Protein AF-A0A3D2CED7-F1 (afdb_monomer_lite)

Structure (mmCIF, N/CA/C/O backbone):
data_AF-A0A3D2CED7-F1
#
_entry.id   AF-A0A3D2CED7-F1
#
loop_
_atom_site.group_PDB
_atom_site.id
_atom_site.type_symbol
_atom_site.label_atom_id
_atom_site.label_alt_id
_atom_site.label_comp_id
_atom_site.label_asym_id
_atom_site.label_entity_id
_atom_site.label_seq_id
_atom_site.pdbx_PDB_ins_code
_atom_site.Cartn_x
_atom_site.Cartn_y
_atom_site.Cartn_z
_atom_site.occupancy
_atom_site.B_iso_or_equiv
_atom_site.auth_seq_id
_atom_site.auth_comp_id
_atom_site.auth_asym_id
_atom_site.auth_atom_id
_atom_site.pdbx_PDB_model_num
ATOM 1 N N . MET A 1 1 ? 7.097 13.256 -9.998 1.00 51.22 1 MET A N 1
ATOM 2 C CA . MET A 1 1 ? 7.099 12.452 -8.755 1.00 51.22 1 MET A CA 1
ATOM 3 C C . MET A 1 1 ? 6.270 13.192 -7.716 1.00 51.22 1 MET A C 1
ATOM 5 O O . MET A 1 1 ? 6.602 14.332 -7.432 1.00 51.22 1 MET A O 1
ATOM 9 N N . SER A 1 2 ? 5.170 12.623 -7.214 1.00 58.84 2 SER A N 1
ATOM 10 C CA . SER A 1 2 ? 4.408 13.264 -6.126 1.00 58.84 2 SER A CA 1
ATOM 11 C C . SER A 1 2 ? 5.185 13.183 -4.814 1.00 58.84 2 SER A C 1
ATOM 13 O O . SER A 1 2 ? 5.723 12.120 -4.501 1.00 58.84 2 SER A O 1
ATOM 15 N N . GLU A 1 3 ? 5.211 14.279 -4.059 1.00 82.75 3 GLU A N 1
ATOM 16 C CA . GLU A 1 3 ? 5.878 14.362 -2.759 1.00 82.75 3 GLU A CA 1
ATOM 17 C C . GLU A 1 3 ? 5.305 13.329 -1.763 1.00 82.75 3 GLU A C 1
ATOM 19 O O . GLU A 1 3 ? 4.090 13.078 -1.773 1.00 82.75 3 GLU A O 1
ATOM 24 N N . PRO A 1 4 ? 6.132 12.733 -0.882 1.00 81.94 4 PRO A N 1
ATOM 25 C CA . PRO A 1 4 ? 5.697 11.732 0.100 1.00 81.94 4 PRO A CA 1
ATOM 26 C C . PRO A 1 4 ? 4.494 12.168 0.945 1.00 81.94 4 PRO A C 1
ATOM 28 O O . PRO A 1 4 ? 3.567 11.383 1.160 1.00 81.94 4 PRO A O 1
ATOM 31 N N . ARG A 1 5 ? 4.433 13.449 1.331 1.00 85.25 5 ARG A N 1
ATOM 32 C CA . ARG A 1 5 ? 3.298 14.030 2.064 1.00 85.25 5 ARG A CA 1
ATOM 33 C C . ARG A 1 5 ? 1.997 14.029 1.262 1.00 85.25 5 ARG A C 1
ATOM 35 O O . ARG A 1 5 ? 0.947 13.674 1.798 1.00 85.25 5 ARG A O 1
ATOM 42 N N . THR A 1 6 ? 2.045 14.383 -0.022 1.00 89.81 6 THR A N 1
ATOM 43 C CA . THR A 1 6 ? 0.875 14.311 -0.913 1.00 89.81 6 THR A CA 1
ATOM 44 C C . THR A 1 6 ? 0.362 12.879 -1.016 1.00 89.81 6 THR A C 1
ATOM 46 O O . THR A 1 6 ? -0.849 12.650 -1.022 1.00 89.81 6 THR A O 1
ATOM 49 N N . TRP A 1 7 ? 1.275 11.906 -1.051 1.00 91.12 7 TRP A N 1
ATOM 50 C CA . TRP A 1 7 ? 0.907 10.499 -1.124 1.00 91.12 7 TRP A CA 1
ATOM 51 C C . TRP A 1 7 ? 0.272 9.989 0.174 1.00 91.12 7 TRP A C 1
ATOM 53 O O . TRP A 1 7 ? -0.778 9.357 0.116 1.00 91.12 7 TRP A O 1
ATOM 63 N N . ALA A 1 8 ? 0.812 10.343 1.342 1.00 91.44 8 ALA A N 1
ATOM 64 C CA . ALA A 1 8 ? 0.201 9.999 2.628 1.00 91.44 8 ALA A CA 1
ATOM 65 C C . ALA A 1 8 ? -1.239 10.542 2.757 1.00 91.44 8 ALA A C 1
ATOM 67 O O . ALA A 1 8 ? -2.140 9.819 3.182 1.00 91.44 8 ALA A O 1
ATOM 68 N N . ILE A 1 9 ? -1.491 11.779 2.304 1.00 93.88 9 ILE A N 1
ATOM 69 C CA . ILE A 1 9 ? -2.845 12.367 2.264 1.00 93.88 9 ILE A CA 1
ATOM 70 C C . ILE A 1 9 ? -3.762 11.582 1.314 1.00 93.88 9 ILE A C 1
ATOM 72 O O . ILE A 1 9 ? -4.926 11.332 1.635 1.00 93.88 9 ILE A O 1
ATOM 76 N N . HIS A 1 10 ? -3.254 11.191 0.141 1.00 94.81 10 HIS A N 1
ATOM 77 C CA . HIS A 1 10 ? -3.993 10.354 -0.804 1.00 94.81 10 HIS A CA 1
ATOM 78 C C . HIS A 1 10 ? -4.361 8.990 -0.193 1.00 94.81 10 HIS A C 1
ATOM 80 O O . HIS A 1 10 ? -5.507 8.547 -0.325 1.00 94.81 10 HIS A O 1
ATOM 86 N N . LEU A 1 11 ? -3.422 8.355 0.512 1.00 96.25 11 LEU A N 1
ATOM 87 C CA . LEU A 1 11 ? -3.638 7.078 1.188 1.00 96.25 11 LEU A CA 1
ATOM 88 C C . LEU A 1 11 ? -4.674 7.202 2.310 1.00 96.25 11 LEU A C 1
ATOM 90 O O . LEU A 1 11 ? -5.572 6.369 2.365 1.00 96.25 11 LEU A O 1
ATOM 94 N N . ASP A 1 12 ? -4.635 8.253 3.136 1.00 96.25 12 ASP A N 1
ATOM 95 C CA . ASP A 1 12 ? -5.621 8.451 4.214 1.00 96.25 12 ASP A CA 1
ATOM 96 C C . ASP A 1 12 ? -7.037 8.676 3.661 1.00 96.25 12 ASP A C 1
ATOM 98 O O . ASP A 1 12 ? -8.003 8.072 4.132 1.00 96.25 12 ASP A O 1
ATOM 102 N N . ARG A 1 13 ? -7.175 9.483 2.599 1.00 96.19 13 ARG A N 1
ATOM 103 C CA . ARG A 1 13 ? -8.465 9.672 1.909 1.00 96.19 13 ARG A CA 1
ATOM 104 C C . ARG A 1 13 ? -9.000 8.361 1.345 1.00 96.19 13 ARG A C 1
ATOM 106 O O . ARG A 1 13 ? -10.187 8.069 1.489 1.00 96.19 13 ARG A O 1
ATOM 113 N N . THR A 1 14 ? -8.128 7.575 0.719 1.00 96.50 14 THR A N 1
ATOM 114 C CA . THR A 1 14 ? -8.509 6.278 0.157 1.00 96.50 14 THR A CA 1
ATOM 115 C C . THR A 1 14 ? -8.903 5.298 1.253 1.00 96.50 14 THR A C 1
ATOM 117 O O . THR A 1 14 ? -9.949 4.664 1.145 1.00 96.50 14 THR A O 1
ATOM 120 N N . LEU A 1 15 ? -8.129 5.235 2.338 1.00 97.44 15 LEU A N 1
ATOM 121 C CA . LEU A 1 15 ? -8.405 4.384 3.489 1.00 97.44 15 LEU A CA 1
ATOM 122 C C . LEU A 1 15 ? -9.788 4.665 4.065 1.00 97.44 15 LEU A C 1
ATOM 124 O O . LEU A 1 15 ? -10.581 3.740 4.212 1.00 97.44 15 LEU A O 1
ATOM 128 N N . ARG A 1 16 ? -10.113 5.939 4.313 1.00 96.81 16 ARG A N 1
ATOM 129 C CA . ARG A 1 16 ? -11.426 6.346 4.832 1.00 96.81 16 ARG A CA 1
ATOM 130 C C . ARG A 1 16 ? -12.565 5.956 3.896 1.00 96.81 16 ARG A C 1
ATOM 132 O O . ARG A 1 16 ? -13.581 5.447 4.363 1.00 96.81 16 ARG A O 1
ATOM 139 N N . ARG A 1 17 ? -12.403 6.175 2.587 1.00 97.12 17 ARG A N 1
ATOM 140 C CA . ARG A 1 17 ? -13.425 5.821 1.590 1.00 97.12 17 ARG A CA 1
ATOM 141 C C . ARG A 1 17 ? -13.683 4.314 1.566 1.00 97.12 17 ARG A C 1
ATOM 143 O O . ARG A 1 17 ? -14.834 3.904 1.669 1.00 97.12 17 ARG A O 1
ATOM 150 N N . VAL A 1 18 ? -12.627 3.505 1.473 1.00 97.00 18 VAL A N 1
ATOM 151 C CA . VAL A 1 18 ? -12.735 2.037 1.441 1.00 97.00 18 VAL A CA 1
ATOM 152 C C . VAL A 1 18 ? -13.302 1.505 2.757 1.00 97.00 18 VAL A C 1
ATOM 154 O O . VAL A 1 18 ? -14.206 0.675 2.744 1.00 97.00 18 VAL A O 1
ATOM 157 N N . ALA A 1 19 ? -12.831 2.020 3.894 1.00 96.25 19 ALA A N 1
ATOM 158 C CA . ALA A 1 19 ? -13.330 1.652 5.216 1.00 96.25 19 ALA A CA 1
ATOM 159 C C . ALA A 1 19 ? -14.848 1.860 5.346 1.00 96.25 19 ALA A C 1
ATOM 161 O O . ALA A 1 19 ? -15.541 1.012 5.901 1.00 96.25 19 ALA A O 1
ATOM 162 N N . VAL A 1 20 ? -15.377 2.962 4.804 1.00 96.75 20 VAL A N 1
ATOM 163 C CA . VAL A 1 20 ? -16.824 3.225 4.777 1.00 96.75 20 VAL A CA 1
ATOM 164 C C . VAL A 1 20 ? -17.539 2.292 3.801 1.00 96.75 20 VAL A C 1
ATOM 166 O O . VAL A 1 20 ? -18.514 1.656 4.189 1.00 96.75 20 VAL A O 1
ATOM 169 N N . GLN A 1 21 ? -17.050 2.180 2.564 1.00 96.88 21 GLN A N 1
ATOM 170 C CA . GLN A 1 21 ? -17.692 1.396 1.502 1.00 96.88 21 GLN A CA 1
ATOM 171 C C . GLN A 1 21 ? -17.826 -0.092 1.852 1.00 96.88 21 GLN A C 1
ATOM 173 O O . GLN A 1 21 ? -18.855 -0.696 1.565 1.00 96.88 21 GLN A O 1
ATOM 178 N N . TYR A 1 22 ? -16.803 -0.670 2.482 1.00 95.19 22 TYR A N 1
ATOM 179 C CA . TYR A 1 22 ? -16.748 -2.097 2.818 1.00 95.19 22 TYR A CA 1
ATOM 180 C C . TYR A 1 22 ? -16.998 -2.377 4.308 1.00 95.19 22 TYR A C 1
ATOM 182 O O . TYR A 1 22 ? -16.870 -3.516 4.745 1.00 95.19 22 TYR A O 1
ATOM 190 N N . ASN A 1 23 ? -17.348 -1.350 5.093 1.00 95.69 23 ASN A N 1
ATOM 191 C CA . ASN A 1 23 ? -17.541 -1.417 6.545 1.00 95.69 23 ASN A CA 1
ATOM 192 C C . ASN A 1 23 ? -16.375 -2.090 7.304 1.00 95.69 23 ASN A C 1
ATOM 194 O O . ASN A 1 23 ? -16.574 -2.943 8.168 1.00 95.69 23 ASN A O 1
ATOM 198 N N . LEU A 1 24 ? -15.146 -1.686 6.985 1.00 94.56 24 LEU A N 1
ATOM 199 C CA . LEU A 1 24 ? -13.920 -2.173 7.620 1.00 94.56 24 LEU A CA 1
ATOM 200 C C . LEU A 1 24 ? -13.321 -1.091 8.521 1.00 94.56 24 LEU A C 1
ATOM 202 O O . LEU A 1 24 ? -13.455 0.103 8.254 1.00 94.56 24 LEU A O 1
ATOM 206 N N . GLU A 1 25 ? -12.640 -1.485 9.593 1.00 93.81 25 GLU A N 1
ATOM 207 C CA . GLU A 1 25 ? -11.881 -0.530 10.414 1.00 93.81 25 GLU A CA 1
ATOM 208 C C . GLU A 1 25 ? -10.501 -0.233 9.820 1.00 93.81 25 GLU A C 1
ATOM 210 O O . GLU A 1 25 ? -10.066 0.921 9.808 1.00 93.81 25 GLU A O 1
ATOM 215 N N . GLU A 1 26 ? -9.844 -1.263 9.285 1.00 94.31 26 GLU A N 1
ATOM 216 C CA . GLU A 1 26 ? -8.461 -1.220 8.805 1.00 94.31 26 GLU A CA 1
ATOM 217 C C . GLU A 1 26 ? -8.342 -1.987 7.476 1.00 94.31 26 GLU A C 1
ATOM 219 O O . GLU A 1 26 ? -7.932 -3.147 7.451 1.00 94.31 26 GLU A O 1
ATOM 224 N N . PRO A 1 27 ? -8.753 -1.383 6.344 1.00 96.06 27 PRO A N 1
ATOM 225 C CA . PRO A 1 27 ? -8.831 -2.099 5.069 1.00 96.06 27 PRO A CA 1
ATOM 226 C C . PRO A 1 27 ? -7.456 -2.474 4.493 1.00 96.06 27 PRO A C 1
ATOM 228 O O . PRO A 1 27 ? -7.338 -3.455 3.763 1.00 96.06 27 PRO A O 1
ATOM 231 N N . PHE A 1 28 ? -6.415 -1.697 4.793 1.00 98.06 28 PHE A N 1
ATOM 232 C CA . PHE A 1 28 ? -5.038 -1.968 4.387 1.00 98.06 28 PHE A CA 1
ATOM 233 C C . PHE A 1 28 ? -4.055 -1.284 5.340 1.00 98.06 28 PHE A C 1
ATOM 235 O O . PHE A 1 28 ? -4.354 -0.226 5.888 1.00 98.06 28 PHE A O 1
ATOM 242 N N . PHE A 1 29 ? -2.876 -1.880 5.507 1.00 97.50 29 PHE A N 1
ATOM 243 C CA . PHE A 1 29 ? -1.792 -1.389 6.368 1.00 97.50 29 PHE A CA 1
ATOM 244 C C . PHE A 1 29 ? -0.541 -0.990 5.572 1.00 97.50 29 PHE A C 1
ATOM 246 O O . PHE A 1 29 ? 0.412 -0.449 6.126 1.00 97.50 29 PHE A O 1
ATOM 253 N N . GLY A 1 30 ? -0.517 -1.258 4.268 1.00 97.62 30 GLY A N 1
ATOM 254 C CA . GLY A 1 30 ? 0.610 -0.925 3.409 1.00 97.62 30 GLY A CA 1
ATOM 255 C C . GLY A 1 30 ? 0.172 -0.527 2.010 1.00 97.62 30 GLY A C 1
ATOM 256 O O . GLY A 1 30 ? -0.935 -0.845 1.572 1.00 97.62 30 GLY A O 1
ATOM 257 N N . ALA A 1 31 ? 1.053 0.161 1.295 1.00 97.81 31 ALA A N 1
ATOM 258 C CA . ALA A 1 31 ? 0.891 0.463 -0.120 1.00 97.81 31 ALA A CA 1
ATOM 259 C C . ALA A 1 31 ? 2.236 0.407 -0.845 1.00 97.81 31 ALA A C 1
ATOM 261 O O . ALA A 1 31 ? 3.284 0.650 -0.249 1.00 97.81 31 ALA A O 1
ATOM 262 N N . PHE A 1 32 ? 2.212 0.104 -2.137 1.00 96.31 32 PHE A N 1
ATOM 263 C CA . PHE A 1 32 ? 3.384 0.166 -3.003 1.00 96.31 32 PHE A CA 1
ATOM 264 C C . PHE A 1 32 ? 2.985 0.573 -4.419 1.00 96.31 32 PHE A C 1
ATOM 266 O O . PHE A 1 32 ? 1.858 0.333 -4.854 1.00 96.31 32 PHE A O 1
ATOM 273 N N . ALA A 1 33 ? 3.913 1.194 -5.139 1.00 95.12 33 ALA A N 1
ATOM 274 C CA . ALA A 1 33 ? 3.743 1.512 -6.549 1.00 95.12 33 ALA A CA 1
ATOM 275 C C . ALA A 1 33 ? 4.778 0.762 -7.387 1.00 95.12 33 ALA A C 1
ATOM 277 O O . ALA A 1 33 ? 5.958 0.725 -7.042 1.00 95.12 33 ALA A O 1
ATOM 278 N N . LEU A 1 34 ? 4.319 0.178 -8.489 1.00 94.31 34 LEU A N 1
ATOM 279 C CA . LEU A 1 34 ? 5.147 -0.452 -9.509 1.00 94.31 34 LEU A CA 1
ATOM 280 C C . LEU A 1 34 ? 5.133 0.422 -10.759 1.00 94.31 34 LEU A C 1
ATOM 282 O O . LEU A 1 34 ? 4.058 0.809 -11.214 1.00 94.31 34 LEU A O 1
ATOM 286 N N . SER A 1 35 ? 6.307 0.692 -11.320 1.00 94.38 35 SER A N 1
ATOM 287 C CA . SER A 1 35 ? 6.443 1.278 -12.652 1.00 94.38 35 SER A CA 1
ATOM 288 C C . SER A 1 35 ? 6.707 0.170 -13.663 1.00 94.38 35 SER A C 1
ATOM 290 O O . SER A 1 35 ? 7.616 -0.641 -13.476 1.00 94.38 35 SER A O 1
ATOM 292 N N . SER A 1 36 ? 5.875 0.107 -14.698 1.00 91.31 36 SER A N 1
ATOM 293 C CA . SER A 1 36 ? 5.904 -0.916 -15.746 1.00 91.31 36 SER A CA 1
ATOM 294 C C . SER A 1 36 ? 5.859 -0.272 -17.132 1.00 91.31 36 SER A C 1
ATOM 296 O O . SER A 1 36 ? 5.636 0.933 -17.245 1.00 91.31 36 SER A O 1
ATOM 298 N N . ALA A 1 37 ? 6.016 -1.068 -18.194 1.00 89.69 37 ALA A N 1
ATOM 299 C CA . ALA A 1 37 ? 5.874 -0.580 -19.570 1.00 89.69 37 ALA A CA 1
ATOM 300 C C . ALA A 1 37 ? 4.484 0.032 -19.848 1.00 89.69 37 ALA A C 1
ATOM 302 O O . ALA A 1 37 ? 4.375 0.996 -20.600 1.00 89.69 37 ALA A O 1
ATOM 303 N N . ASP A 1 38 ? 3.441 -0.473 -19.179 1.00 87.25 38 ASP A N 1
ATOM 304 C CA . ASP A 1 38 ? 2.063 0.028 -19.280 1.00 87.25 38 ASP A CA 1
ATOM 305 C C . ASP A 1 38 ? 1.797 1.259 -18.388 1.00 87.25 38 ASP A C 1
ATOM 307 O O . ASP A 1 38 ? 0.659 1.724 -18.280 1.00 87.25 38 ASP A O 1
ATOM 311 N N . GLY A 1 39 ? 2.822 1.748 -17.686 1.00 90.12 39 GLY A N 1
ATOM 312 C CA . GLY A 1 39 ? 2.749 2.864 -16.750 1.00 90.12 39 GLY A CA 1
ATOM 313 C C . GLY A 1 39 ? 2.763 2.455 -15.277 1.00 90.12 39 GLY A C 1
ATOM 314 O O . GLY A 1 39 ? 3.009 1.300 -14.907 1.00 90.12 39 GLY A O 1
ATOM 315 N N . ASP A 1 40 ? 2.509 3.448 -14.426 1.00 91.19 40 ASP A N 1
ATOM 316 C CA . ASP A 1 40 ? 2.582 3.313 -12.975 1.00 91.19 40 ASP A CA 1
ATOM 317 C C . ASP A 1 40 ? 1.277 2.755 -12.396 1.00 91.19 40 ASP A C 1
ATOM 319 O O . ASP A 1 40 ? 0.173 3.231 -12.680 1.00 91.19 40 ASP A O 1
ATOM 323 N N . ARG A 1 41 ? 1.399 1.751 -11.527 1.00 92.12 41 ARG A N 1
ATOM 324 C CA . ARG A 1 41 ? 0.271 1.126 -10.832 1.00 92.12 41 ARG A CA 1
ATOM 325 C C . ARG A 1 41 ? 0.508 1.122 -9.333 1.00 92.12 41 ARG A C 1
ATOM 327 O O . ARG A 1 41 ? 1.531 0.640 -8.858 1.00 92.12 41 ARG A O 1
ATOM 334 N N . GLU A 1 42 ? -0.474 1.617 -8.592 1.00 94.75 42 GLU A N 1
ATOM 335 C CA . GLU A 1 42 ? -0.504 1.547 -7.132 1.00 94.75 42 GLU A CA 1
ATOM 336 C C . GLU A 1 42 ? -1.332 0.348 -6.661 1.00 94.75 42 GLU A C 1
ATOM 338 O O . GLU A 1 42 ? -2.428 0.094 -7.174 1.00 94.75 42 GLU A O 1
ATOM 343 N N . TYR A 1 43 ? -0.800 -0.345 -5.658 1.00 95.56 43 TYR A N 1
ATOM 344 C CA . TYR A 1 43 ? -1.428 -1.447 -4.944 1.00 95.56 43 TYR A CA 1
ATOM 345 C C . TYR A 1 43 ? -1.387 -1.182 -3.442 1.00 95.56 43 TYR A C 1
ATOM 347 O O . TYR A 1 43 ? -0.507 -0.488 -2.928 1.00 95.56 43 TYR A O 1
ATOM 355 N N . ARG A 1 44 ? -2.340 -1.775 -2.728 1.00 97.81 44 ARG A N 1
ATOM 356 C CA . ARG A 1 44 ? -2.453 -1.720 -1.267 1.00 97.81 44 ARG A CA 1
ATOM 357 C C . ARG A 1 44 ? -2.371 -3.129 -0.702 1.00 97.81 44 ARG A C 1
ATOM 359 O O . ARG A 1 44 ? -2.715 -4.083 -1.392 1.00 97.81 44 ARG A O 1
ATOM 366 N N . VAL A 1 45 ? -1.915 -3.263 0.536 1.00 98.00 45 VAL A N 1
ATOM 367 C CA . VAL A 1 45 ? -1.755 -4.554 1.215 1.00 98.00 45 VAL A CA 1
ATOM 368 C C . VAL A 1 45 ? -2.574 -4.556 2.495 1.00 98.00 45 VAL A C 1
ATOM 370 O O . VAL A 1 45 ? -2.410 -3.678 3.344 1.00 98.00 45 VAL A O 1
ATOM 373 N N . GLY A 1 46 ? -3.464 -5.536 2.618 1.00 97.31 46 GLY A N 1
ATOM 374 C CA . GLY A 1 46 ? -4.371 -5.693 3.749 1.00 97.31 46 GLY A CA 1
ATOM 375 C C . GLY A 1 46 ? -4.550 -7.151 4.163 1.00 97.31 46 GLY A C 1
ATOM 376 O O . GLY A 1 46 ? -3.865 -8.052 3.678 1.00 97.31 46 GLY A O 1
ATOM 377 N N . THR A 1 47 ? -5.480 -7.383 5.087 1.00 95.50 47 THR A N 1
ATOM 378 C CA . THR A 1 47 ? -5.837 -8.718 5.602 1.00 95.50 47 THR A CA 1
ATOM 379 C C . THR A 1 47 ? -6.849 -9.458 4.734 1.00 95.50 47 THR A C 1
ATOM 381 O O . THR A 1 47 ? -7.144 -10.620 4.995 1.00 95.50 47 THR A O 1
ATOM 384 N N . SER A 1 48 ? -7.420 -8.793 3.733 1.00 93.81 48 SER A N 1
ATOM 385 C CA . SER A 1 48 ? -8.395 -9.369 2.812 1.00 93.81 48 SER A CA 1
ATOM 386 C C . SER A 1 48 ? -8.287 -8.700 1.448 1.00 93.81 48 SER A C 1
ATOM 388 O O . SER A 1 48 ? -7.938 -7.524 1.340 1.00 93.81 48 SER A O 1
ATOM 390 N N . ARG A 1 49 ? -8.594 -9.457 0.393 1.00 94.06 49 ARG A N 1
ATOM 391 C CA . ARG A 1 49 ? -8.598 -8.957 -0.983 1.0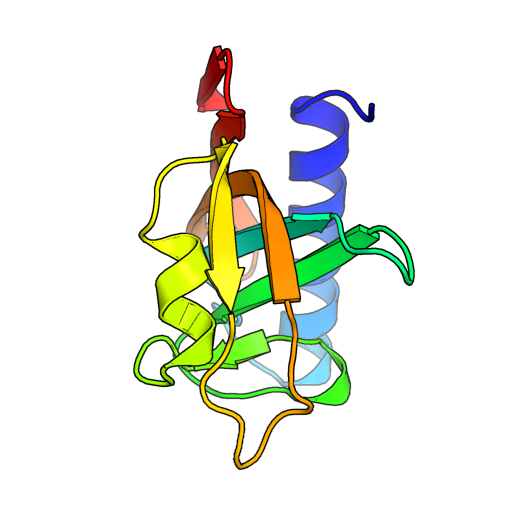0 94.06 49 ARG A CA 1
ATOM 392 C C . ARG A 1 49 ? -9.818 -8.074 -1.244 1.00 94.06 49 ARG A C 1
ATOM 394 O O . ARG A 1 49 ? -10.942 -8.493 -0.992 1.00 94.06 49 ARG A O 1
ATOM 401 N N . ILE A 1 50 ? -9.593 -6.916 -1.868 1.00 95.12 50 ILE A N 1
ATOM 402 C CA . ILE A 1 50 ? -10.643 -6.069 -2.453 1.00 95.12 50 ILE A CA 1
ATOM 403 C C . ILE A 1 50 ? -10.177 -5.661 -3.855 1.00 95.12 50 ILE A C 1
ATOM 405 O O . ILE A 1 50 ? -9.349 -4.761 -4.013 1.00 95.12 50 ILE A O 1
ATOM 409 N N . ALA A 1 51 ? -10.659 -6.381 -4.872 1.00 91.00 51 ALA A N 1
ATOM 410 C CA . ALA A 1 51 ? -10.132 -6.306 -6.236 1.00 91.00 51 ALA A CA 1
ATOM 411 C C . ALA A 1 51 ? -10.311 -4.917 -6.873 1.00 91.00 51 ALA A C 1
ATOM 413 O O . ALA A 1 51 ? -9.335 -4.362 -7.383 1.00 91.00 51 ALA A O 1
ATOM 414 N N . ASP A 1 52 ? -11.504 -4.330 -6.755 1.00 91.75 52 ASP A N 1
ATOM 415 C CA . ASP A 1 52 ? -11.833 -3.008 -7.316 1.00 91.75 52 ASP A CA 1
ATOM 416 C C . ASP A 1 52 ? -10.979 -1.881 -6.715 1.00 91.75 52 ASP A C 1
ATOM 418 O O . ASP A 1 52 ? -10.759 -0.844 -7.336 1.00 91.75 52 ASP A O 1
ATOM 422 N N . GLU A 1 53 ? -10.427 -2.114 -5.522 1.00 95.00 53 GLU A N 1
ATOM 423 C CA . GLU A 1 53 ? -9.579 -1.174 -4.787 1.00 95.00 53 GLU A CA 1
ATOM 424 C C . GLU A 1 53 ? -8.079 -1.464 -4.905 1.00 95.00 53 GLU A C 1
ATOM 426 O O . GLU A 1 53 ? -7.256 -0.746 -4.321 1.00 95.00 53 GLU A O 1
ATOM 431 N N . ARG A 1 54 ? -7.714 -2.526 -5.642 1.00 94.12 54 ARG A N 1
ATOM 432 C CA . ARG A 1 54 ? -6.349 -3.071 -5.733 1.00 94.12 54 ARG A CA 1
ATOM 433 C C . ARG A 1 54 ? -5.729 -3.337 -4.357 1.00 94.12 54 ARG A C 1
ATOM 435 O O . ARG A 1 54 ? -4.527 -3.142 -4.162 1.00 94.12 54 ARG A O 1
ATOM 442 N N . ILE A 1 55 ? -6.553 -3.783 -3.408 1.00 96.38 55 ILE A N 1
ATOM 443 C CA . ILE A 1 55 ? -6.094 -4.255 -2.103 1.00 96.38 55 ILE A CA 1
ATOM 444 C C . ILE A 1 55 ? -5.812 -5.746 -2.224 1.00 96.38 55 ILE A C 1
ATOM 446 O O . ILE A 1 55 ? -6.698 -6.556 -2.509 1.00 96.38 55 ILE A O 1
ATOM 450 N N . VAL A 1 56 ? -4.546 -6.080 -2.030 1.00 95.31 56 VAL A N 1
ATOM 451 C CA . VAL A 1 56 ? -3.992 -7.421 -2.096 1.00 95.31 56 VAL A CA 1
ATOM 452 C C . VAL A 1 56 ? -3.937 -7.990 -0.681 1.00 95.31 56 VAL A C 1
ATOM 454 O O . VAL A 1 56 ? -3.506 -7.313 0.253 1.00 95.31 56 VAL A O 1
ATOM 457 N N . ASP A 1 57 ? -4.349 -9.245 -0.526 1.00 94.94 57 ASP A N 1
ATOM 458 C CA . ASP A 1 57 ? -4.124 -9.990 0.713 1.00 94.94 57 ASP A CA 1
ATOM 459 C C . ASP A 1 57 ? -2.615 -10.170 0.942 1.00 94.94 57 ASP A C 1
ATOM 461 O O . ASP A 1 57 ? -1.893 -10.586 0.033 1.00 94.94 57 ASP A O 1
ATOM 465 N N . TRP A 1 58 ? -2.129 -9.875 2.147 1.00 96.69 58 TRP A N 1
ATOM 466 C CA . TRP A 1 58 ? -0.710 -9.972 2.502 1.00 96.69 58 TRP A CA 1
ATOM 467 C C . TRP A 1 58 ? -0.085 -11.356 2.270 1.00 96.69 58 TRP A C 1
ATOM 469 O O . TRP A 1 58 ? 1.127 -11.456 2.078 1.00 96.69 58 TRP A O 1
ATOM 479 N N . ARG A 1 59 ? -0.893 -12.423 2.263 1.00 93.94 59 ARG A N 1
ATOM 480 C CA . ARG A 1 59 ? -0.459 -13.805 2.001 1.00 93.94 59 ARG A CA 1
ATOM 481 C C . ARG A 1 59 ? -0.303 -14.092 0.513 1.00 93.94 59 ARG A C 1
ATOM 483 O O . ARG A 1 59 ? 0.355 -15.062 0.137 1.00 93.94 59 ARG A O 1
ATOM 490 N N . HIS A 1 60 ? -0.923 -13.285 -0.344 1.00 91.75 60 HIS A N 1
ATOM 491 C CA . HIS A 1 60 ? -0.896 -13.505 -1.780 1.00 91.75 60 HIS A CA 1
ATOM 492 C C . HIS A 1 60 ? 0.502 -13.188 -2.349 1.00 91.75 60 HIS A C 1
ATOM 494 O O . HIS A 1 60 ? 1.095 -12.175 -1.973 1.00 91.75 60 HIS A O 1
ATOM 500 N N . PRO A 1 61 ? 1.037 -13.965 -3.316 1.00 91.62 61 PRO A N 1
ATOM 501 C CA . PRO A 1 61 ? 2.366 -13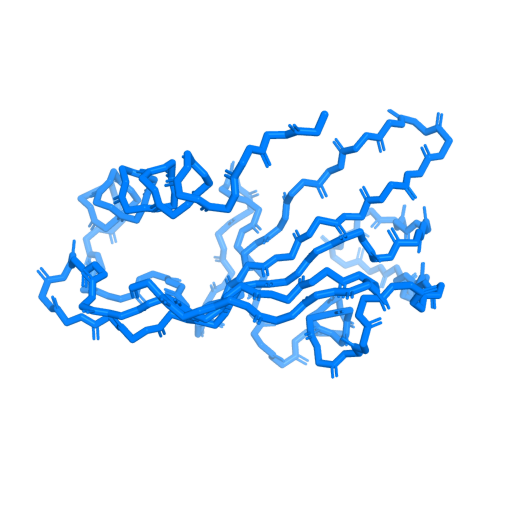.718 -3.888 1.00 91.62 61 PRO A CA 1
ATOM 502 C C . PRO A 1 61 ? 2.581 -12.309 -4.458 1.00 91.62 61 PRO A C 1
ATOM 504 O O . PRO A 1 61 ? 3.704 -11.815 -4.456 1.00 91.62 61 PRO A O 1
ATOM 507 N N . MET A 1 62 ? 1.513 -11.644 -4.908 1.00 91.06 62 MET A N 1
ATOM 508 C CA . MET A 1 62 ? 1.542 -10.242 -5.353 1.00 91.06 62 MET A CA 1
ATOM 509 C C . MET A 1 62 ? 1.979 -9.272 -4.238 1.00 91.06 62 MET A C 1
ATOM 511 O O . MET A 1 62 ? 2.647 -8.281 -4.518 1.00 91.06 62 MET A O 1
ATOM 515 N N . ALA A 1 63 ? 1.667 -9.564 -2.971 1.00 94.25 63 ALA A N 1
ATOM 516 C CA . ALA A 1 63 ? 2.070 -8.730 -1.841 1.00 94.25 63 ALA A CA 1
ATOM 517 C C . ALA A 1 63 ? 3.584 -8.781 -1.574 1.00 94.25 63 ALA A C 1
ATOM 519 O O . ALA A 1 63 ? 4.103 -7.909 -0.887 1.00 94.25 63 ALA A O 1
ATOM 520 N N . LYS A 1 64 ? 4.334 -9.735 -2.151 1.00 93.25 64 LYS A N 1
ATOM 521 C CA . LYS A 1 64 ? 5.802 -9.793 -2.002 1.00 93.25 64 LYS A CA 1
ATOM 522 C C . LYS A 1 64 ? 6.496 -8.513 -2.473 1.00 93.25 64 LYS A C 1
ATOM 524 O O . LYS A 1 64 ? 7.486 -8.124 -1.862 1.00 93.25 64 LYS A O 1
ATOM 529 N N . ALA A 1 65 ? 5.952 -7.835 -3.484 1.00 93.62 65 ALA A N 1
ATOM 530 C CA . ALA A 1 65 ? 6.463 -6.550 -3.963 1.00 93.62 65 ALA A CA 1
ATOM 531 C C . ALA A 1 65 ? 6.523 -5.475 -2.862 1.00 93.62 65 ALA A C 1
ATOM 533 O O . ALA A 1 65 ? 7.421 -4.640 -2.860 1.00 93.62 65 ALA A O 1
ATOM 534 N N . PHE A 1 66 ? 5.590 -5.512 -1.905 1.00 96.12 66 PHE A N 1
ATOM 535 C CA . PHE A 1 66 ? 5.565 -4.592 -0.769 1.00 96.12 66 PHE A CA 1
ATOM 536 C C . PHE A 1 66 ? 6.711 -4.840 0.218 1.00 96.12 66 PHE A C 1
ATOM 538 O O . PHE A 1 66 ? 7.260 -3.899 0.786 1.00 96.12 66 PHE A O 1
ATOM 545 N N . TYR A 1 67 ? 7.081 -6.104 0.424 1.00 94.19 67 TYR A N 1
ATOM 546 C CA . TYR A 1 67 ? 8.141 -6.481 1.358 1.00 94.19 67 TYR A CA 1
ATOM 547 C C . TYR A 1 67 ? 9.544 -6.305 0.767 1.00 94.19 67 TYR A C 1
ATOM 549 O O . TYR A 1 67 ? 10.514 -6.237 1.516 1.00 94.19 67 TYR A O 1
ATOM 557 N N . GLN A 1 68 ? 9.654 -6.193 -0.557 1.00 93.56 68 GLN A N 1
ATOM 558 C CA . GLN A 1 68 ? 10.902 -5.865 -1.239 1.00 93.56 68 GLN A CA 1
ATOM 559 C C . GLN A 1 68 ? 11.256 -4.385 -1.087 1.00 93.56 68 GLN A C 1
ATOM 561 O O . GLN A 1 68 ? 10.411 -3.534 -0.794 1.00 93.56 68 GLN A O 1
ATOM 566 N N . ASP A 1 69 ? 12.528 -4.058 -1.279 1.00 92.69 69 ASP A N 1
ATOM 567 C CA . ASP A 1 69 ? 12.972 -2.672 -1.238 1.00 92.69 69 ASP A CA 1
ATOM 568 C C . ASP A 1 69 ? 12.600 -1.927 -2.522 1.00 92.69 69 ASP A C 1
ATOM 570 O O . ASP A 1 69 ? 12.684 -2.501 -3.616 1.00 92.69 69 ASP A O 1
ATOM 574 N N . PRO A 1 70 ? 12.188 -0.649 -2.420 1.00 93.56 70 PRO A N 1
ATOM 575 C CA . PRO A 1 70 ? 12.033 0.202 -3.589 1.00 93.56 70 PRO A CA 1
ATOM 576 C C . PRO A 1 70 ? 13.307 0.189 -4.444 1.00 93.56 70 PRO A C 1
ATOM 578 O O . PRO A 1 70 ? 14.416 0.241 -3.926 1.00 93.56 70 PRO A O 1
ATOM 581 N N . GLY A 1 71 ? 13.141 0.115 -5.758 1.00 92.69 71 GLY A N 1
ATOM 582 C CA . GLY A 1 71 ? 14.201 -0.076 -6.748 1.00 92.69 71 GLY A CA 1
ATOM 583 C C . GLY A 1 71 ? 14.325 -1.529 -7.206 1.00 92.69 71 GLY A C 1
ATOM 584 O O . GLY A 1 71 ? 14.862 -1.783 -8.280 1.00 92.69 71 GLY A O 1
ATOM 585 N N . SER A 1 72 ? 13.770 -2.479 -6.447 1.00 93.38 72 SER A N 1
ATOM 586 C CA . SER A 1 72 ? 13.753 -3.889 -6.835 1.00 93.38 72 SER A CA 1
ATOM 587 C C . SER A 1 72 ? 12.771 -4.140 -7.976 1.00 93.38 72 SER A C 1
ATOM 589 O O . SER A 1 72 ? 11.640 -3.638 -7.972 1.00 93.38 72 SER A O 1
ATOM 591 N N . HIS A 1 73 ? 13.196 -4.963 -8.933 1.00 94.31 73 HIS A N 1
ATOM 592 C CA . HIS A 1 73 ? 12.316 -5.499 -9.960 1.00 94.31 73 HIS A CA 1
ATOM 593 C C . HIS A 1 73 ? 11.419 -6.593 -9.372 1.00 94.31 73 HIS A C 1
ATOM 595 O O . HIS A 1 73 ? 11.878 -7.467 -8.633 1.00 94.31 73 HIS A O 1
ATOM 601 N N . PHE A 1 74 ? 10.145 -6.567 -9.739 1.00 93.75 74 PHE A N 1
ATOM 602 C CA . PHE A 1 74 ? 9.144 -7.519 -9.301 1.00 93.75 74 PHE A CA 1
ATOM 603 C C . PHE A 1 74 ? 8.352 -8.044 -10.494 1.00 93.75 74 PHE A C 1
ATOM 605 O O . PHE A 1 74 ? 7.919 -7.290 -11.363 1.00 93.75 74 PHE A O 1
ATOM 612 N N . ARG A 1 75 ? 8.091 -9.351 -10.483 1.00 91.75 75 ARG A N 1
ATOM 613 C CA . ARG A 1 75 ? 7.156 -9.998 -11.397 1.00 91.75 75 ARG A CA 1
ATOM 614 C C . ARG A 1 75 ? 6.213 -10.876 -10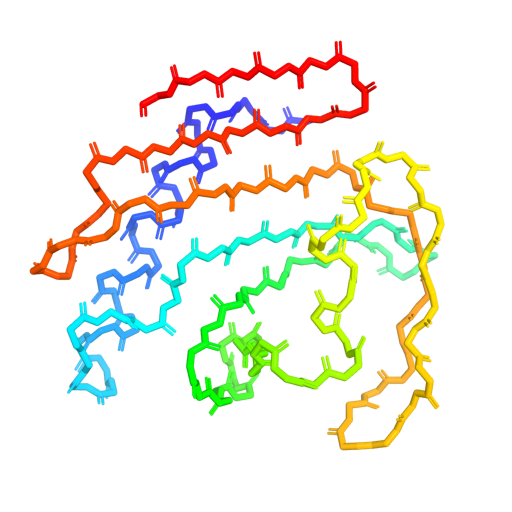.594 1.00 91.75 75 ARG A C 1
ATOM 616 O O . ARG A 1 75 ? 6.648 -11.786 -9.888 1.00 91.75 75 ARG A O 1
ATOM 623 N N . SER A 1 76 ? 4.917 -10.610 -10.699 1.00 85.75 76 SER A N 1
ATOM 624 C CA . SER A 1 76 ? 3.908 -11.451 -10.067 1.00 85.75 76 SER A CA 1
ATOM 625 C C . SER A 1 76 ? 3.869 -12.817 -10.764 1.00 85.75 76 SER A C 1
ATOM 627 O O . SER A 1 76 ? 3.915 -12.846 -11.998 1.00 85.75 76 SER A O 1
ATOM 629 N N . PRO A 1 77 ? 3.697 -13.929 -10.036 1.00 78.81 77 PRO A N 1
ATOM 630 C CA . PRO A 1 77 ? 3.660 -15.266 -10.633 1.00 78.81 77 PRO A CA 1
ATOM 631 C C . PRO A 1 77 ? 2.403 -15.563 -11.480 1.00 78.81 77 PRO A C 1
ATOM 633 O O . PRO A 1 77 ? 2.279 -16.670 -11.992 1.00 78.81 77 PRO A O 1
ATOM 636 N N . GLY A 1 78 ? 1.485 -14.602 -11.656 1.00 71.44 78 GLY A N 1
ATOM 637 C CA . GLY A 1 78 ? 0.168 -14.842 -12.256 1.00 71.44 78 GLY A CA 1
ATOM 638 C C . GLY A 1 78 ? -0.771 -15.613 -11.317 1.00 71.44 78 GLY A C 1
ATOM 639 O O . GLY A 1 78 ? -0.386 -15.977 -10.205 1.00 71.44 78 GLY A O 1
ATOM 640 N N . GLY A 1 79 ? -2.025 -15.806 -11.735 1.00 76.06 79 GLY A N 1
ATOM 641 C CA . GLY A 1 79 ? -3.076 -16.479 -10.959 1.00 76.06 79 GLY A CA 1
ATOM 642 C C . GLY A 1 79 ? -4.371 -15.668 -10.960 1.00 76.06 79 GLY A C 1
ATOM 643 O O . GLY A 1 79 ? -4.787 -15.172 -12.002 1.00 76.06 79 GLY A O 1
ATOM 644 N N . ASP A 1 80 ? -4.961 -15.459 -9.781 1.00 71.38 80 ASP A N 1
ATOM 645 C CA . ASP A 1 80 ? -6.164 -14.626 -9.587 1.00 71.38 80 ASP A CA 1
ATOM 646 C C . ASP A 1 80 ? -5.969 -13.134 -9.924 1.00 71.38 80 ASP A C 1
ATOM 648 O O . ASP A 1 80 ? -6.919 -12.343 -9.888 1.00 71.38 80 ASP A O 1
ATOM 652 N N . TYR A 1 81 ? -4.726 -12.737 -10.197 1.00 69.75 81 TYR A N 1
ATOM 653 C CA . TYR A 1 81 ? -4.334 -11.405 -10.630 1.0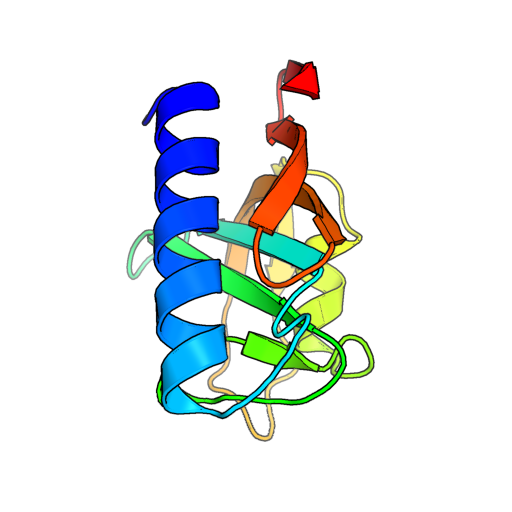0 69.75 81 TYR A CA 1
ATOM 654 C C . TYR A 1 81 ? -3.682 -11.497 -12.006 1.00 69.75 81 TYR A C 1
ATOM 656 O O . TYR A 1 81 ? -2.978 -12.463 -12.313 1.00 69.75 81 TYR A O 1
ATOM 664 N N . ALA A 1 82 ? -3.867 -10.447 -12.806 1.00 76.06 82 ALA A N 1
ATOM 665 C CA . ALA A 1 82 ? -3.095 -10.263 -14.026 1.00 76.06 82 ALA A CA 1
ATOM 666 C C . ALA A 1 82 ? -1.593 -10.316 -13.715 1.00 76.06 82 ALA A C 1
ATOM 668 O O . ALA A 1 82 ? -1.160 -9.890 -12.641 1.00 76.06 82 ALA A O 1
ATOM 669 N N . VAL A 1 83 ? -0.800 -10.816 -14.663 1.00 81.94 83 VAL A N 1
ATOM 670 C CA . VAL A 1 83 ? 0.657 -10.756 -14.546 1.00 81.94 83 VAL A CA 1
ATOM 671 C C . VAL A 1 83 ? 1.070 -9.286 -14.557 1.00 81.94 83 VAL A C 1
ATOM 673 O O . VAL A 1 83 ? 0.778 -8.553 -15.499 1.00 81.94 83 VAL A O 1
ATOM 676 N N . VAL A 1 84 ? 1.730 -8.856 -13.487 1.00 84.56 84 VAL A N 1
ATOM 677 C CA . VAL A 1 84 ? 2.308 -7.521 -13.350 1.00 84.56 84 VAL A CA 1
ATOM 678 C C . VAL A 1 84 ? 3.813 -7.673 -13.242 1.00 84.56 84 VAL A C 1
ATOM 680 O O . VAL A 1 84 ? 4.307 -8.434 -12.410 1.00 84.56 84 VAL A O 1
ATOM 683 N N . GLU A 1 85 ? 4.526 -6.932 -14.075 1.00 91.88 85 GLU A N 1
ATOM 684 C CA . GLU A 1 85 ? 5.981 -6.871 -14.100 1.00 91.88 85 GLU A CA 1
ATOM 685 C C . GLU A 1 85 ? 6.410 -5.407 -14.069 1.00 91.88 85 GLU A C 1
ATOM 687 O O . GLU A 1 85 ? 5.837 -4.579 -14.777 1.00 91.88 85 GLU A O 1
ATOM 692 N N . GLY A 1 86 ? 7.364 -5.071 -13.207 1.00 93.81 86 GLY A N 1
ATOM 693 C CA . GLY A 1 86 ? 7.833 -3.701 -13.067 1.00 93.81 86 GLY A CA 1
ATOM 694 C C . GLY A 1 86 ? 8.739 -3.487 -11.864 1.00 93.81 86 GLY A C 1
ATOM 695 O O . GLY A 1 86 ? 8.986 -4.387 -11.064 1.00 93.81 86 GLY A O 1
ATOM 696 N N . THR A 1 87 ? 9.216 -2.258 -11.719 1.00 94.81 87 THR A N 1
ATOM 697 C CA . THR A 1 87 ? 10.115 -1.857 -10.635 1.00 94.81 87 THR A CA 1
ATOM 698 C C . THR A 1 87 ? 9.336 -1.143 -9.542 1.00 94.81 87 THR A C 1
ATOM 700 O O . THR A 1 87 ? 8.566 -0.222 -9.821 1.00 94.81 87 THR A O 1
ATOM 703 N N . SER A 1 88 ? 9.540 -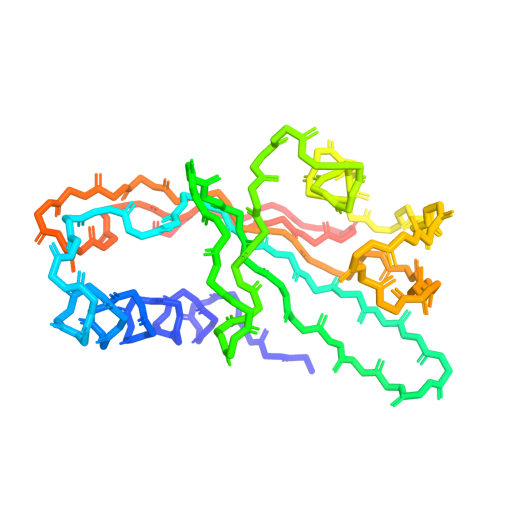1.543 -8.287 1.00 94.44 88 SER A N 1
ATOM 704 C CA . SER A 1 88 ? 8.948 -0.852 -7.138 1.00 94.44 88 SER A CA 1
ATOM 705 C C . SER A 1 88 ? 9.525 0.557 -7.024 1.00 94.44 88 SER A C 1
ATOM 707 O O . SER A 1 88 ? 10.720 0.722 -6.817 1.00 94.44 88 SER A O 1
ATOM 709 N N . THR A 1 89 ? 8.707 1.594 -7.180 1.00 94.19 89 THR A N 1
ATOM 710 C CA . THR A 1 89 ? 9.177 2.992 -7.131 1.00 94.19 89 THR A CA 1
ATOM 711 C C . THR A 1 89 ? 8.993 3.629 -5.765 1.00 94.19 89 THR A C 1
ATOM 713 O O . THR A 1 89 ? 9.662 4.610 -5.446 1.00 94.19 89 THR A O 1
ATOM 716 N N . ARG A 1 90 ? 8.083 3.092 -4.951 1.00 93.75 90 ARG A N 1
ATOM 717 C CA . ARG A 1 90 ? 7.851 3.523 -3.572 1.00 93.75 90 ARG A CA 1
ATOM 718 C C . ARG A 1 90 ? 7.013 2.505 -2.812 1.00 93.75 90 ARG A C 1
ATOM 720 O O . ARG A 1 90 ? 6.154 1.849 -3.401 1.00 93.75 90 ARG A O 1
ATOM 727 N N . LYS A 1 91 ? 7.208 2.446 -1.496 1.00 95.56 91 LYS A N 1
ATOM 728 C CA . LYS A 1 91 ? 6.343 1.733 -0.547 1.00 95.56 91 LYS A CA 1
ATOM 729 C C . LYS A 1 91 ? 6.005 2.620 0.646 1.00 95.56 91 LYS A C 1
ATOM 731 O O . LYS A 1 91 ? 6.787 3.493 1.003 1.00 95.56 91 LYS A O 1
ATOM 736 N N . ALA A 1 92 ? 4.839 2.414 1.239 1.00 96.94 92 ALA A N 1
ATOM 737 C CA . ALA A 1 92 ? 4.397 3.095 2.445 1.00 96.94 92 ALA A CA 1
ATOM 738 C C . ALA A 1 92 ? 3.898 2.072 3.465 1.00 96.94 92 ALA A C 1
ATOM 740 O O . ALA A 1 92 ? 3.011 1.280 3.150 1.00 96.94 92 ALA A O 1
ATOM 741 N N . MET A 1 93 ? 4.449 2.107 4.676 1.00 97.31 93 MET A N 1
ATOM 742 C CA . MET A 1 93 ? 3.935 1.374 5.832 1.00 97.31 93 MET A CA 1
ATOM 743 C C . MET A 1 93 ? 3.039 2.302 6.648 1.00 97.31 93 MET A C 1
ATOM 745 O O . MET A 1 93 ? 3.449 3.415 6.979 1.00 97.31 93 MET A O 1
ATOM 749 N N . LEU A 1 94 ? 1.830 1.850 6.971 1.00 97.31 94 LEU A N 1
ATOM 750 C CA . LEU A 1 94 ? 0.809 2.654 7.630 1.00 97.31 94 LEU A CA 1
ATOM 751 C C . LEU A 1 94 ? 0.497 2.081 9.009 1.00 97.31 94 LEU A C 1
ATOM 753 O O . LEU A 1 94 ? 0.183 0.901 9.146 1.00 97.31 94 LEU A O 1
ATOM 757 N N . THR A 1 95 ? 0.489 2.943 10.018 1.00 97.00 95 THR A N 1
ATOM 758 C CA . THR A 1 95 ? -0.169 2.642 11.291 1.00 97.00 95 THR A CA 1
ATOM 759 C C . THR A 1 95 ? -1.594 3.154 11.192 1.00 97.00 95 THR A C 1
ATOM 761 O O . THR A 1 95 ? -1.809 4.364 11.134 1.00 97.00 95 THR A O 1
ATOM 764 N N . VAL A 1 96 ? -2.571 2.254 11.153 1.00 95.62 96 VAL A N 1
ATOM 765 C CA . VAL A 1 96 ? -3.992 2.600 11.037 1.00 95.62 96 VAL A CA 1
ATOM 766 C C . VAL A 1 96 ? -4.662 2.402 12.390 1.00 95.62 96 VAL A C 1
ATOM 768 O O . VAL A 1 96 ? -4.325 1.482 13.123 1.00 95.62 96 VAL A O 1
ATOM 771 N N . LYS A 1 97 ? -5.581 3.301 12.748 1.00 94.19 97 LYS A N 1
ATOM 772 C CA . LYS A 1 97 ? -6.466 3.132 13.904 1.00 94.19 97 LYS A CA 1
ATOM 773 C C . LYS A 1 97 ? -7.772 3.867 13.660 1.00 94.19 97 LYS A C 1
ATOM 775 O O . LYS A 1 97 ? -7.753 5.047 13.302 1.00 94.19 97 LYS A O 1
ATOM 780 N N . GLY A 1 98 ? -8.900 3.187 13.864 1.00 91.38 98 GLY A N 1
ATOM 781 C CA . GLY A 1 98 ? -10.230 3.796 13.761 1.00 91.38 98 GLY A CA 1
ATOM 782 C C . GLY A 1 98 ? -10.478 4.464 12.406 1.00 91.38 98 GLY A C 1
ATOM 783 O O . GLY A 1 98 ? -10.912 5.616 12.355 1.00 91.38 98 GLY A O 1
ATOM 784 N N . ARG A 1 99 ? -10.161 3.765 11.305 1.00 93.19 99 ARG A N 1
ATOM 785 C CA . ARG A 1 99 ? -10.338 4.246 9.920 1.00 93.19 99 ARG A CA 1
ATOM 786 C C . ARG A 1 99 ? -9.504 5.483 9.558 1.00 93.19 99 ARG A C 1
ATOM 788 O O . ARG A 1 99 ? -9.872 6.225 8.648 1.00 93.19 99 ARG A O 1
ATOM 795 N N . ARG A 1 100 ? -8.396 5.732 10.261 1.00 93.19 100 ARG A N 1
ATOM 796 C CA . ARG A 1 100 ? -7.461 6.833 9.976 1.00 93.19 100 ARG A CA 1
ATOM 797 C C . ARG A 1 100 ? -6.017 6.370 10.054 1.00 93.19 100 ARG A C 1
ATOM 799 O O . ARG A 1 100 ? -5.676 5.556 10.913 1.00 93.19 100 ARG A O 1
ATOM 806 N N . ILE A 1 101 ? -5.173 6.948 9.207 1.00 96.12 101 ILE A N 1
ATOM 807 C CA . ILE A 1 101 ? -3.722 6.784 9.304 1.00 96.12 101 ILE A CA 1
ATOM 808 C C . ILE A 1 101 ? -3.212 7.646 10.467 1.00 96.12 101 ILE A C 1
ATOM 810 O O . ILE A 1 101 ? -3.472 8.846 10.520 1.00 96.12 101 ILE A O 1
ATOM 814 N N . GLN A 1 102 ? -2.511 7.016 11.405 1.00 95.75 102 GLN A N 1
ATOM 815 C CA . GLN A 1 102 ? -1.867 7.647 12.562 1.00 95.75 102 GLN A CA 1
ATOM 816 C C . GLN A 1 102 ? -0.390 7.955 12.305 1.00 95.75 102 GLN A C 1
ATOM 818 O O . GLN A 1 102 ? 0.137 8.915 12.851 1.00 95.75 102 GLN A O 1
ATOM 823 N N . ALA A 1 103 ? 0.270 7.125 11.498 1.00 95.12 103 ALA A N 1
ATOM 824 C CA . ALA A 1 103 ? 1.650 7.315 11.069 1.00 95.12 103 ALA A CA 1
ATOM 825 C C . ALA A 1 103 ? 1.848 6.683 9.691 1.00 95.12 103 ALA A C 1
ATOM 827 O O . ALA A 1 103 ? 1.218 5.668 9.372 1.00 95.12 103 ALA A O 1
ATOM 828 N N . CYS A 1 104 ? 2.732 7.267 8.889 1.00 95.31 104 CYS A N 1
ATOM 829 C CA . CYS A 1 104 ? 3.072 6.783 7.559 1.00 95.31 104 CYS A CA 1
ATOM 830 C C . CYS A 1 104 ? 4.591 6.820 7.365 1.00 95.31 104 CYS A C 1
ATOM 832 O O . CYS A 1 104 ? 5.217 7.872 7.439 1.00 95.31 104 CYS A O 1
ATOM 834 N N . VAL A 1 105 ? 5.201 5.670 7.087 1.00 95.88 105 VAL A N 1
ATOM 835 C CA . VAL A 1 105 ? 6.618 5.591 6.713 1.00 95.88 105 VAL A CA 1
ATOM 836 C C . VAL A 1 105 ? 6.703 5.336 5.222 1.00 95.88 105 VAL A C 1
ATOM 838 O O . VAL A 1 105 ? 6.356 4.250 4.764 1.00 95.88 105 VAL A O 1
ATOM 841 N N . VAL A 1 106 ? 7.170 6.328 4.471 1.00 94.19 106 VAL A N 1
ATOM 842 C CA . VAL A 1 106 ? 7.337 6.252 3.019 1.00 94.19 106 VAL A CA 1
ATOM 843 C C . VAL A 1 106 ? 8.789 5.932 2.698 1.00 94.19 106 VAL A C 1
ATOM 845 O O . VAL A 1 106 ? 9.707 6.570 3.200 1.00 94.19 106 VAL A O 1
ATOM 848 N N . GLN A 1 107 ? 9.003 4.958 1.825 1.00 93.12 107 GLN A N 1
ATOM 849 C CA . GLN A 1 107 ? 10.314 4.597 1.305 1.00 93.12 107 GLN A CA 1
ATOM 850 C C . GLN A 1 107 ? 10.293 4.688 -0.216 1.00 93.12 107 GLN A C 1
ATOM 852 O O . GLN A 1 107 ? 9.368 4.206 -0.871 1.00 93.12 107 GLN A O 1
ATOM 857 N N . THR A 1 108 ? 11.331 5.287 -0.774 1.00 92.00 108 THR A N 1
ATOM 858 C CA . THR A 1 108 ? 11.652 5.341 -2.201 1.00 92.00 108 THR A CA 1
ATOM 859 C C . THR A 1 108 ? 13.052 4.739 -2.397 1.00 92.00 108 THR A C 1
ATOM 861 O O . THR A 1 108 ? 13.739 4.483 -1.406 1.00 92.00 108 THR A O 1
ATOM 864 N N . PRO A 1 109 ? 13.517 4.498 -3.638 1.00 89.31 109 PRO A N 1
ATOM 865 C CA . PRO A 1 109 ? 14.840 3.915 -3.868 1.00 89.31 109 PRO A CA 1
ATOM 866 C C . PRO A 1 109 ? 15.992 4.739 -3.276 1.00 89.31 109 PRO A C 1
ATOM 868 O O . PRO A 1 109 ? 17.077 4.214 -3.058 1.00 89.31 109 PRO A O 1
ATOM 871 N N . THR A 1 110 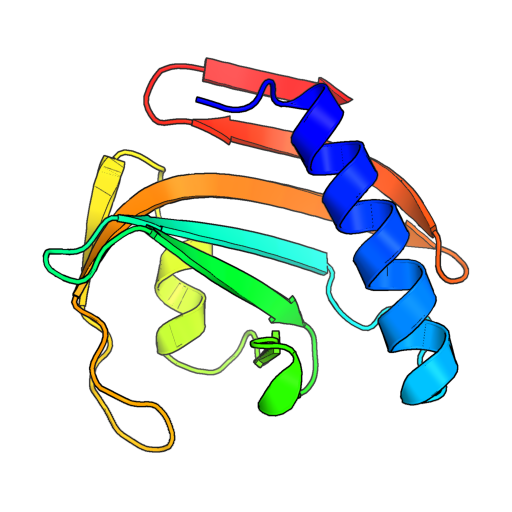? 15.772 6.033 -3.030 1.00 86.75 110 THR A N 1
ATOM 872 C CA . THR A 1 110 ? 16.807 6.979 -2.598 1.00 86.75 110 THR A CA 1
ATOM 873 C C . THR A 1 110 ? 16.562 7.583 -1.216 1.00 86.75 110 THR A C 1
ATOM 875 O O . THR A 1 110 ? 17.454 8.241 -0.687 1.00 86.75 110 THR A O 1
ATOM 878 N N . LEU A 1 111 ? 15.376 7.400 -0.623 1.00 82.62 111 LEU A N 1
ATOM 879 C CA . LEU A 1 111 ? 14.981 8.091 0.606 1.00 82.62 111 LEU A CA 1
ATOM 880 C C . LEU A 1 111 ? 14.013 7.257 1.452 1.00 82.62 111 LEU A C 1
ATOM 882 O O . LEU A 1 111 ? 13.156 6.545 0.938 1.00 82.62 111 LEU A O 1
ATOM 886 N N . THR A 1 112 ? 14.102 7.408 2.772 1.00 85.31 112 THR A N 1
ATOM 887 C CA . THR A 1 112 ? 13.051 6.996 3.712 1.00 85.31 112 THR A CA 1
ATOM 888 C C . THR A 1 112 ? 12.589 8.214 4.510 1.00 85.31 112 THR A C 1
ATOM 890 O O . THR A 1 112 ? 13.408 8.889 5.126 1.00 85.31 112 THR A O 1
ATOM 893 N N . GLU A 1 113 ? 11.285 8.481 4.517 1.00 82.00 113 GLU A N 1
ATOM 894 C CA . GLU A 1 113 ? 10.644 9.607 5.202 1.00 82.00 113 GLU A CA 1
ATOM 895 C C . GLU A 1 113 ? 9.558 9.099 6.164 1.00 82.00 113 GLU A C 1
ATOM 897 O O . GLU A 1 113 ? 8.871 8.114 5.883 1.00 82.00 113 GLU A O 1
ATOM 902 N N . ARG A 1 114 ? 9.411 9.753 7.321 1.00 81.56 114 ARG A N 1
ATOM 903 C CA . ARG A 1 114 ? 8.406 9.421 8.342 1.00 81.56 114 ARG A CA 1
ATOM 904 C C . ARG A 1 114 ? 7.468 10.610 8.518 1.00 81.56 114 ARG A C 1
ATOM 906 O O . ARG A 1 114 ? 7.944 11.716 8.762 1.00 81.56 114 ARG A O 1
ATOM 913 N N . LEU A 1 115 ? 6.170 10.357 8.381 1.00 80.81 115 LEU A N 1
ATOM 914 C CA . LEU A 1 115 ? 5.091 11.342 8.325 1.00 80.81 115 LEU A CA 1
ATOM 915 C C . LEU A 1 115 ? 3.995 11.041 9.347 1.00 80.81 115 LEU A C 1
ATOM 917 O O . LEU A 1 115 ? 3.716 9.840 9.591 1.00 80.81 115 LEU A O 1
#

Foldseek 3Di:
DDDPVVVLVVVLVLLLVCCVVVVHQGAFFKKWWFQDPVGIDIATEDCDDDPVSNYDDCPAQVVVLQVDAAQDWDWHPDDPDDTDTGGTAKMWGFDGGRSGTPKIWIHGNVDIDID

Radius of gyration: 13.3 Å; chains: 1; bounding box: 34×31×34 Å

pLDDT: mean 91.53, std 7.65, range [51.22, 98.06]

Secondary structure (DSSP, 8-state):
---HHHHHHHHHHHHHHHHHHTT-S-S-SEEEEEEETTEEEEEEEESS-BGGGTEEETTSGGGHHHHSPTT-EEE---SSS---EEEEEEEEEEEEETTEEEEEEEE-SS-EEE-

Sequence (115 aa):
MSEPRTWAIHLDRTLRRVAVQYNLEEPFFGAFALSSADGDREYRVGTSRIADERIVDWRHPMAKAFYQDPGSHFRSPGGDYAVVEGTSTRKAMLTVKGRRIQACVVQTPTLTERL